Protein AF-A0A6L8Q9B0-F1 (afdb_monomer_lite)

Structure (mmCIF, N/CA/C/O backbone):
data_AF-A0A6L8Q9B0-F1
#
_entry.id   AF-A0A6L8Q9B0-F1
#
loop_
_atom_site.group_PDB
_atom_site.id
_atom_site.type_symbol
_atom_site.label_atom_id
_atom_site.label_alt_id
_atom_site.label_comp_id
_atom_site.label_asym_id
_atom_site.label_entity_id
_atom_site.label_seq_id
_atom_site.pdbx_PDB_ins_code
_atom_site.Cartn_x
_atom_site.Cartn_y
_atom_site.Cartn_z
_atom_site.occupancy
_atom_site.B_iso_or_equiv
_atom_site.auth_seq_id
_atom_site.auth_comp_id
_atom_site.auth_asym_id
_atom_site.auth_atom_id
_atom_site.pdbx_PDB_model_num
ATOM 1 N N . MET A 1 1 ? 78.423 -17.018 -72.878 1.00 39.03 1 MET A N 1
ATOM 2 C CA . MET A 1 1 ? 79.672 -16.227 -72.889 1.00 39.03 1 MET A CA 1
ATOM 3 C C . MET A 1 1 ? 79.697 -15.406 -71.612 1.00 39.03 1 MET A C 1
ATOM 5 O O . MET A 1 1 ? 78.748 -14.675 -71.371 1.00 39.03 1 MET A O 1
ATOM 9 N N . MET A 1 2 ? 80.702 -15.636 -70.766 1.00 39.66 2 MET A N 1
ATOM 10 C CA . MET A 1 2 ? 81.001 -14.859 -69.556 1.00 39.66 2 MET A CA 1
ATOM 11 C C . MET A 1 2 ? 81.825 -13.615 -69.919 1.00 39.66 2 MET A C 1
ATOM 13 O O . MET A 1 2 ? 82.657 -13.707 -70.813 1.00 39.66 2 MET A O 1
ATOM 17 N N . ASN A 1 3 ? 81.616 -12.524 -69.179 1.00 33.66 3 ASN A N 1
ATOM 18 C CA . ASN A 1 3 ? 82.569 -11.446 -68.860 1.00 33.66 3 ASN A CA 1
ATOM 19 C C . ASN A 1 3 ? 82.146 -10.956 -67.455 1.00 33.66 3 ASN A C 1
ATOM 21 O O . ASN A 1 3 ? 80.978 -10.623 -67.284 1.00 33.66 3 ASN A O 1
ATOM 25 N N . SER A 1 4 ? 82.871 -11.215 -66.360 1.00 39.66 4 SER A N 1
ATOM 26 C CA . SER A 1 4 ? 84.177 -10.703 -65.888 1.00 39.66 4 SER A CA 1
ATOM 27 C C . SER A 1 4 ? 84.073 -9.364 -65.129 1.00 39.66 4 SER A C 1
ATOM 29 O O . SER A 1 4 ? 83.996 -8.316 -65.754 1.00 39.66 4 SER A O 1
ATOM 31 N N . ASN A 1 5 ? 84.090 -9.492 -63.793 1.00 40.97 5 ASN A N 1
ATOM 32 C CA . ASN A 1 5 ? 84.716 -8.678 -62.733 1.00 40.97 5 ASN A CA 1
ATOM 33 C C . ASN A 1 5 ? 84.656 -7.138 -62.748 1.00 40.97 5 ASN A C 1
ATOM 35 O O . ASN A 1 5 ? 85.268 -6.515 -63.602 1.00 40.97 5 ASN A O 1
ATOM 39 N N . ASP A 1 6 ? 84.123 -6.580 -61.651 1.00 36.44 6 ASP A N 1
ATOM 40 C CA . ASP A 1 6 ? 84.853 -5.628 -60.789 1.00 36.44 6 ASP A CA 1
ATOM 41 C C . ASP A 1 6 ? 84.352 -5.717 -59.320 1.00 3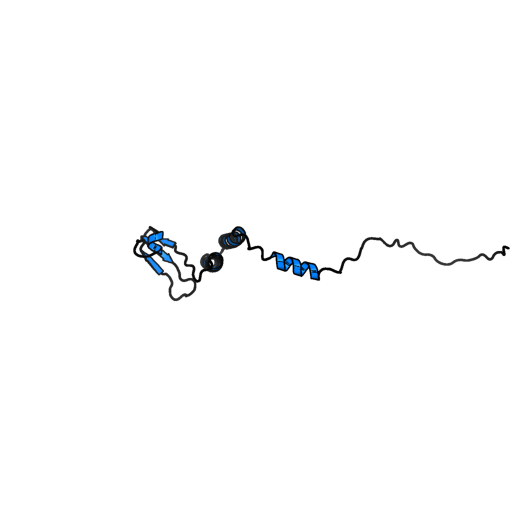6.44 6 ASP A C 1
ATOM 43 O O . ASP A 1 6 ? 83.136 -5.738 -59.103 1.00 36.44 6 ASP A O 1
ATOM 47 N N . PRO A 1 7 ? 85.248 -5.822 -58.310 1.00 48.66 7 PRO A N 1
ATOM 48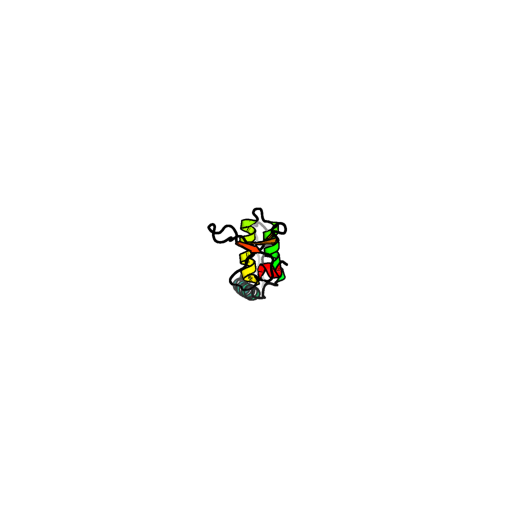 C CA . PRO A 1 7 ? 84.928 -5.767 -56.880 1.00 48.66 7 PRO A CA 1
ATOM 49 C C . PRO A 1 7 ? 85.353 -4.435 -56.212 1.00 48.66 7 PRO A C 1
ATOM 51 O O . PRO A 1 7 ? 86.158 -3.695 -56.763 1.00 48.66 7 PRO A O 1
ATOM 54 N N . GLU A 1 8 ? 84.875 -4.231 -54.972 1.00 40.06 8 GLU A N 1
ATOM 55 C CA . GLU A 1 8 ? 85.184 -3.149 -53.999 1.00 40.06 8 GLU A CA 1
ATOM 56 C C . GLU A 1 8 ? 84.279 -1.888 -54.079 1.00 40.06 8 GLU A C 1
ATOM 58 O O . GLU A 1 8 ? 83.981 -1.402 -55.158 1.00 40.06 8 GLU A O 1
ATOM 63 N N . LEU A 1 9 ? 83.764 -1.263 -53.006 1.00 34.91 9 LEU A N 1
ATOM 64 C CA . LEU A 1 9 ? 83.929 -1.424 -51.558 1.00 34.91 9 LEU A CA 1
ATOM 65 C C . LEU A 1 9 ? 82.814 -0.651 -50.786 1.00 34.91 9 LEU A C 1
ATOM 67 O O . LEU A 1 9 ? 82.390 0.411 -51.225 1.00 34.91 9 LEU A O 1
ATOM 71 N N . TYR A 1 10 ? 82.400 -1.198 -49.632 1.00 37.00 10 TYR A N 1
ATOM 72 C CA . TYR A 1 10 ? 81.667 -0.662 -48.456 1.00 37.00 10 TYR A CA 1
ATOM 73 C C . TYR A 1 10 ? 80.870 0.666 -48.512 1.00 37.00 10 TYR A C 1
ATOM 75 O O . TYR A 1 10 ? 81.453 1.736 -48.639 1.00 37.00 10 TYR A O 1
ATOM 83 N N . HIS A 1 11 ? 79.582 0.619 -48.117 1.00 36.81 11 HIS A N 1
ATOM 84 C CA . HIS A 1 11 ? 79.151 1.145 -46.802 1.00 36.81 11 HIS A CA 1
ATOM 85 C C . HIS A 1 11 ? 77.660 0.881 -46.466 1.00 36.81 11 HIS A C 1
ATOM 87 O O . HIS A 1 11 ? 76.766 1.263 -47.212 1.00 36.81 11 HIS A O 1
ATOM 93 N N . ASN A 1 12 ? 77.442 0.347 -45.254 1.00 36.06 12 ASN A N 1
ATOM 94 C CA . ASN A 1 12 ? 76.277 0.520 -44.363 1.00 36.06 12 ASN A CA 1
ATOM 95 C C . ASN A 1 12 ? 75.017 -0.348 -44.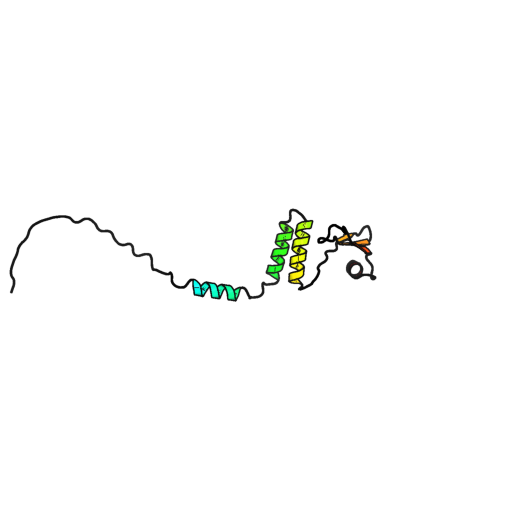572 1.00 36.06 12 ASN A C 1
ATOM 97 O O . ASN A 1 12 ? 74.052 0.057 -45.212 1.00 36.06 12 ASN A O 1
ATOM 101 N N . LEU A 1 13 ? 74.992 -1.484 -43.864 1.00 38.28 13 LEU A N 1
ATOM 102 C CA . LEU A 1 13 ? 73.782 -2.071 -43.267 1.00 38.28 13 LEU A CA 1
ATOM 103 C C . LEU A 1 13 ? 73.703 -1.630 -41.794 1.00 38.28 13 LEU A C 1
ATOM 105 O O . LEU A 1 13 ? 74.714 -1.697 -41.092 1.00 38.28 13 LEU A O 1
ATOM 109 N N . PRO A 1 14 ? 72.536 -1.154 -41.344 1.00 38.62 14 PRO A N 1
ATOM 110 C CA . PRO A 1 14 ? 71.839 -1.764 -40.202 1.00 38.62 14 PRO A CA 1
ATOM 111 C C . PRO A 1 14 ? 70.332 -1.872 -40.511 1.00 38.62 14 PRO A C 1
ATOM 113 O O . PRO A 1 14 ? 69.815 -1.113 -41.322 1.00 38.62 14 PRO A O 1
ATOM 116 N N . GLU A 1 15 ? 69.496 -2.723 -39.938 1.00 37.47 15 GLU A N 1
ATOM 117 C CA . GLU A 1 15 ? 69.545 -3.828 -38.982 1.00 37.47 15 GLU A CA 1
ATOM 118 C C . GLU A 1 15 ? 68.196 -4.549 -39.203 1.00 37.47 15 GLU A C 1
ATOM 120 O O . GLU A 1 15 ? 67.206 -3.915 -39.585 1.00 37.47 15 GLU A O 1
ATOM 125 N N . ASP A 1 16 ? 68.144 -5.864 -38.996 1.00 42.09 16 ASP A N 1
ATOM 126 C CA . ASP A 1 16 ? 66.909 -6.645 -39.078 1.00 42.09 16 ASP A CA 1
ATOM 127 C C . ASP A 1 16 ? 65.866 -6.140 -38.068 1.00 42.09 16 ASP A C 1
ATOM 129 O O . ASP A 1 16 ? 65.986 -6.339 -36.856 1.00 42.09 16 ASP A O 1
ATOM 133 N N . HIS A 1 17 ? 64.775 -5.569 -38.572 1.00 38.75 17 HIS A N 1
ATOM 134 C CA . HIS A 1 17 ? 63.529 -5.472 -37.825 1.00 38.75 17 HIS A CA 1
ATOM 135 C C . HIS A 1 17 ? 62.518 -6.435 -38.436 1.00 38.75 17 HIS A C 1
ATOM 137 O O . HIS A 1 17 ? 61.839 -6.139 -39.419 1.00 38.75 17 HIS A O 1
ATOM 143 N N . ALA A 1 18 ? 62.451 -7.618 -37.827 1.00 39.47 18 ALA A N 1
ATOM 144 C CA . ALA A 1 18 ? 61.363 -8.560 -38.002 1.00 39.47 18 ALA A CA 1
ATOM 145 C C . ALA A 1 18 ? 60.025 -7.837 -37.772 1.00 39.47 18 ALA A C 1
ATOM 147 O O . ALA A 1 18 ? 59.753 -7.328 -36.685 1.00 39.47 18 ALA A O 1
ATOM 148 N N . ILE A 1 19 ? 59.203 -7.776 -38.816 1.00 39.97 19 ILE A N 1
ATOM 149 C CA . ILE A 1 19 ? 57.818 -7.321 -38.731 1.00 39.97 19 ILE A CA 1
ATOM 150 C C . ILE A 1 19 ? 57.040 -8.434 -38.022 1.00 39.97 19 ILE A C 1
ATOM 152 O O . ILE A 1 19 ? 56.826 -9.501 -38.596 1.00 39.97 19 ILE A O 1
ATOM 156 N N . ASP A 1 20 ? 56.662 -8.190 -36.767 1.00 38.19 20 ASP A N 1
ATOM 157 C CA . ASP A 1 20 ? 55.790 -9.070 -35.991 1.00 38.19 20 ASP A CA 1
ATOM 158 C C . ASP A 1 20 ? 54.398 -9.122 -36.635 1.00 38.19 20 ASP A C 1
ATOM 160 O O . ASP A 1 20 ? 53.712 -8.115 -36.835 1.00 38.19 20 ASP A O 1
ATOM 164 N N . SER A 1 21 ? 54.008 -10.326 -37.026 1.00 45.75 21 SER A N 1
ATOM 165 C CA . SER A 1 21 ? 52.787 -10.632 -37.745 1.00 45.75 21 SER A CA 1
ATOM 166 C C . SER A 1 21 ? 51.660 -10.963 -36.769 1.00 45.75 21 SER A C 1
ATOM 168 O O . SER A 1 21 ? 51.305 -12.129 -36.648 1.00 45.75 21 SER A O 1
ATOM 170 N N . HIS A 1 22 ? 51.063 -9.971 -36.105 1.00 46.84 22 HIS A N 1
ATOM 171 C CA . HIS A 1 22 ? 49.781 -10.147 -35.405 1.00 46.84 22 HIS A CA 1
ATOM 172 C C . HIS A 1 22 ? 48.999 -8.831 -35.243 1.00 46.84 22 HIS A C 1
ATOM 174 O O . HIS A 1 22 ? 48.906 -8.286 -34.154 1.00 46.84 22 HIS A O 1
ATOM 180 N N . GLU A 1 23 ? 48.330 -8.364 -36.303 1.00 42.22 23 GLU A N 1
ATOM 181 C CA . GLU A 1 23 ? 47.060 -7.637 -36.133 1.00 42.22 23 GLU A CA 1
ATOM 182 C C . GLU A 1 23 ? 46.220 -7.683 -37.419 1.00 42.22 23 GLU A C 1
ATOM 184 O O . GLU A 1 23 ? 46.236 -6.800 -38.277 1.00 42.22 23 GLU A O 1
ATOM 189 N N . THR A 1 24 ? 45.483 -8.783 -37.583 1.00 37.91 24 THR A N 1
ATOM 190 C CA . THR A 1 24 ? 44.511 -8.932 -38.666 1.00 37.91 24 THR A CA 1
ATOM 191 C C . THR A 1 24 ? 43.327 -7.994 -38.435 1.00 37.91 24 THR A C 1
ATOM 193 O O . THR A 1 24 ? 42.507 -8.180 -37.536 1.00 37.91 24 THR A O 1
ATOM 196 N N . ILE A 1 25 ? 43.255 -7.000 -39.313 1.00 44.59 25 ILE A N 1
ATOM 197 C CA . ILE A 1 25 ? 42.142 -6.104 -39.634 1.00 44.59 25 ILE A CA 1
ATOM 198 C C . ILE A 1 25 ? 40.771 -6.786 -39.459 1.00 44.59 25 ILE A C 1
ATOM 200 O O . ILE A 1 25 ? 40.450 -7.730 -40.173 1.00 44.59 25 ILE A O 1
ATOM 204 N N . ASN A 1 26 ? 39.916 -6.244 -38.582 1.00 41.69 26 ASN A N 1
ATOM 205 C CA . ASN A 1 26 ? 38.475 -6.531 -38.564 1.00 41.69 26 ASN A CA 1
ATOM 206 C C . ASN A 1 26 ? 37.669 -5.309 -38.083 1.00 41.69 26 ASN A C 1
ATOM 208 O O . ASN A 1 26 ? 37.286 -5.203 -36.920 1.00 41.69 26 ASN A O 1
ATOM 212 N N . ASN A 1 27 ? 37.384 -4.374 -38.997 1.00 47.84 27 ASN A N 1
ATOM 213 C CA . ASN A 1 27 ? 36.524 -3.209 -38.737 1.00 47.84 27 ASN A CA 1
ATOM 214 C C . ASN A 1 27 ? 35.521 -2.930 -3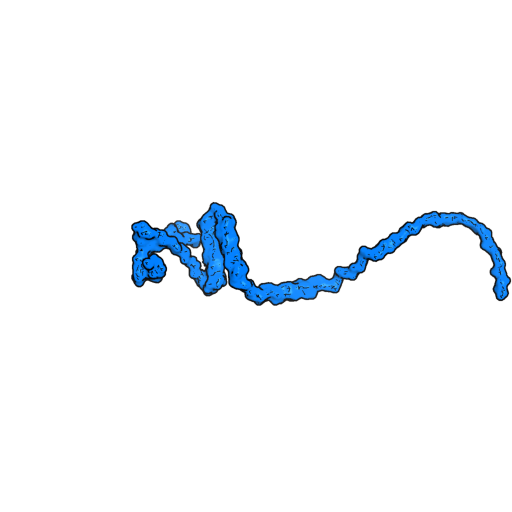9.872 1.00 47.84 27 ASN A C 1
ATOM 216 O O . ASN A 1 27 ? 35.262 -1.784 -40.223 1.00 47.84 27 ASN A O 1
ATOM 220 N N . LEU A 1 28 ? 34.879 -3.968 -40.413 1.00 53.72 28 LEU A N 1
ATOM 221 C CA . LEU A 1 28 ? 33.662 -3.808 -41.216 1.00 53.72 28 LEU A CA 1
ATOM 222 C C . LEU A 1 28 ? 32.623 -4.859 -40.815 1.00 53.72 28 LEU A C 1
ATOM 224 O O . LEU A 1 28 ? 32.512 -5.877 -41.481 1.00 53.72 28 LEU A O 1
ATOM 228 N N . ASN A 1 29 ? 31.883 -4.631 -39.717 1.00 50.28 29 ASN A N 1
ATOM 229 C CA . ASN A 1 29 ? 30.503 -5.145 -39.546 1.00 50.28 29 ASN A CA 1
ATOM 230 C C . ASN A 1 29 ? 29.770 -4.717 -38.253 1.00 50.28 29 ASN A C 1
ATOM 232 O O . ASN A 1 29 ? 28.816 -5.366 -37.836 1.00 50.28 29 ASN A O 1
ATOM 236 N N . ARG A 1 30 ? 30.134 -3.595 -37.616 1.00 50.62 30 ARG A N 1
ATOM 237 C CA . ARG A 1 30 ? 29.476 -3.174 -36.358 1.00 50.62 30 ARG A CA 1
ATOM 238 C C . ARG A 1 30 ? 28.031 -2.664 -36.528 1.00 50.62 30 ARG A C 1
ATOM 240 O O . ARG A 1 30 ? 27.264 -2.685 -35.581 1.00 50.62 30 ARG A O 1
ATOM 247 N N . ARG A 1 31 ? 27.609 -2.266 -37.738 1.00 49.69 31 ARG A N 1
ATOM 248 C CA . ARG A 1 31 ? 26.240 -1.749 -37.983 1.00 49.69 31 ARG A CA 1
ATOM 249 C C . ARG A 1 31 ? 25.174 -2.839 -38.154 1.00 49.69 31 ARG A C 1
ATOM 251 O O . ARG A 1 31 ? 23.997 -2.589 -37.910 1.00 49.69 31 ARG A O 1
ATOM 258 N N . SER A 1 32 ? 25.570 -4.044 -38.556 1.00 47.59 32 SER A N 1
ATOM 259 C CA . SER A 1 32 ? 24.655 -5.177 -38.753 1.00 47.59 32 SER A CA 1
ATOM 260 C C . SER A 1 32 ? 24.344 -5.889 -37.430 1.00 47.59 32 SER A C 1
ATOM 262 O O . SER A 1 32 ? 23.245 -6.413 -37.250 1.00 47.59 32 SER A O 1
ATOM 264 N N . THR A 1 33 ? 25.281 -5.850 -36.476 1.00 45.91 33 THR A N 1
ATOM 265 C CA . THR A 1 33 ? 25.135 -6.419 -35.127 1.00 45.91 33 THR A CA 1
ATOM 266 C C . THR A 1 33 ? 24.211 -5.590 -34.235 1.00 45.91 33 THR A C 1
ATOM 268 O O . THR A 1 33 ? 23.389 -6.167 -33.526 1.00 45.91 33 THR A O 1
ATOM 271 N N . ASP A 1 34 ? 24.229 -4.258 -34.347 1.00 46.47 34 ASP A N 1
ATOM 272 C CA . ASP A 1 34 ? 23.349 -3.380 -33.554 1.00 46.47 34 ASP A CA 1
ATOM 273 C C . ASP A 1 34 ? 21.863 -3.580 -33.899 1.00 46.47 34 ASP A C 1
ATOM 275 O O . ASP A 1 34 ? 20.983 -3.548 -33.033 1.00 46.47 34 ASP A O 1
ATOM 279 N N . LYS A 1 35 ? 21.566 -3.877 -35.171 1.00 48.72 35 LYS A N 1
ATOM 280 C CA . LYS A 1 35 ? 20.196 -4.136 -35.636 1.00 48.72 35 LYS A CA 1
ATOM 281 C C . LYS A 1 35 ? 19.669 -5.505 -35.182 1.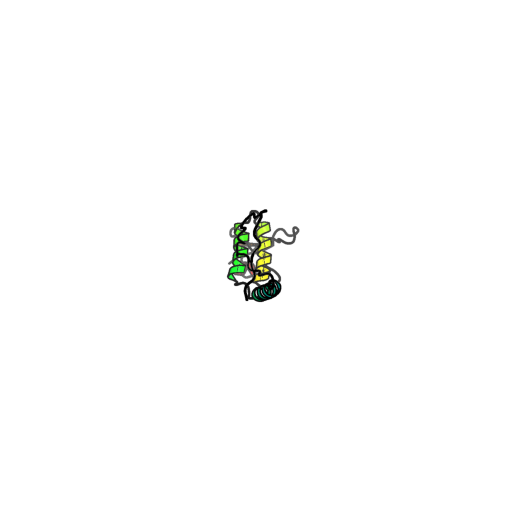00 48.72 35 LYS A C 1
ATOM 283 O O . LYS A 1 35 ? 18.464 -5.661 -34.996 1.00 48.72 35 LYS A O 1
ATOM 288 N N . LEU A 1 36 ? 20.554 -6.481 -34.955 1.00 50.97 36 LEU A N 1
ATOM 289 C CA . LEU A 1 36 ? 20.192 -7.809 -34.446 1.00 50.97 36 LEU A CA 1
ATOM 290 C C . LEU A 1 36 ? 19.958 -7.806 -32.922 1.00 50.97 36 LEU A C 1
ATOM 292 O O . LEU A 1 36 ? 19.101 -8.544 -32.427 1.00 50.97 36 LEU A O 1
ATOM 296 N N . ILE A 1 37 ? 20.675 -6.948 -32.187 1.00 51.38 37 ILE A N 1
ATOM 297 C CA . ILE A 1 37 ? 20.502 -6.761 -30.737 1.00 51.38 37 ILE A CA 1
ATOM 298 C C . ILE A 1 37 ? 19.137 -6.121 -30.443 1.00 51.38 37 ILE A C 1
ATOM 300 O O . ILE A 1 37 ? 18.386 -6.626 -29.605 1.00 51.38 37 ILE A O 1
ATOM 304 N N . ASN A 1 38 ? 18.746 -5.095 -31.209 1.00 48.34 38 ASN A N 1
ATOM 305 C CA . ASN A 1 38 ? 17.452 -4.423 -31.030 1.00 48.34 38 ASN A CA 1
ATOM 306 C C . ASN A 1 38 ? 16.231 -5.326 -31.285 1.00 48.34 38 ASN A C 1
ATOM 308 O O . ASN A 1 38 ? 15.184 -5.130 -30.668 1.00 48.34 38 ASN A O 1
ATOM 312 N N . ASN A 1 39 ? 16.358 -6.351 -32.132 1.00 46.03 39 ASN A N 1
ATOM 313 C CA . ASN A 1 39 ? 15.247 -7.254 -32.446 1.00 46.03 39 ASN A CA 1
ATOM 314 C C . ASN A 1 39 ? 15.055 -8.378 -31.407 1.00 46.03 39 ASN A C 1
ATOM 316 O O . ASN A 1 39 ? 13.964 -8.940 -31.322 1.00 46.03 39 ASN A O 1
ATOM 320 N N . ASN A 1 40 ? 16.064 -8.682 -30.579 1.00 45.25 40 ASN A N 1
ATOM 321 C CA . ASN A 1 40 ? 15.972 -9.711 -29.531 1.00 45.25 40 ASN A CA 1
ATOM 322 C C . ASN A 1 40 ? 15.485 -9.176 -28.170 1.00 45.25 40 ASN A C 1
ATOM 324 O O . ASN A 1 40 ? 15.072 -9.963 -27.319 1.00 45.25 40 ASN A O 1
ATOM 328 N N . LEU A 1 41 ? 15.439 -7.853 -27.982 1.00 49.62 41 LEU A N 1
ATOM 329 C CA . LEU A 1 41 ? 14.911 -7.193 -26.775 1.00 49.62 41 LEU A CA 1
ATOM 330 C C . LEU A 1 41 ? 13.370 -7.219 -26.672 1.00 49.62 41 LEU A C 1
ATOM 332 O O . LEU A 1 41 ? 12.807 -6.746 -25.688 1.00 49.62 41 LEU A O 1
ATOM 336 N N . LYS A 1 42 ? 12.679 -7.794 -27.669 1.00 47.88 42 LYS A N 1
ATOM 337 C CA . LYS A 1 42 ? 11.217 -7.990 -27.685 1.00 47.88 42 LYS A CA 1
ATOM 338 C C . LYS A 1 42 ? 10.773 -9.418 -27.357 1.00 47.88 42 LYS A C 1
ATOM 340 O O . LYS A 1 42 ? 9.600 -9.746 -27.520 1.00 47.88 42 LYS A O 1
ATOM 345 N N . ARG A 1 43 ? 11.668 -10.284 -26.870 1.00 49.19 43 ARG A N 1
ATOM 346 C CA . ARG A 1 43 ? 11.224 -11.482 -26.146 1.00 49.19 43 ARG A CA 1
ATOM 347 C C . ARG A 1 43 ? 10.700 -10.987 -24.806 1.00 49.19 43 ARG A C 1
ATOM 349 O O . ARG A 1 43 ? 11.496 -10.494 -24.014 1.00 49.19 43 ARG A O 1
ATOM 356 N N . GLY A 1 44 ? 9.376 -11.017 -24.622 1.00 54.34 44 GLY A N 1
ATOM 357 C CA . GLY A 1 44 ? 8.701 -10.506 -23.427 1.00 54.34 44 GLY A CA 1
ATOM 358 C C . GLY A 1 44 ? 9.516 -10.833 -22.182 1.00 54.34 44 GLY A C 1
ATOM 359 O O . GLY A 1 44 ? 9.832 -12.002 -21.953 1.00 54.34 44 GLY A O 1
ATOM 360 N N . ARG A 1 45 ? 9.948 -9.789 -21.456 1.00 57.34 45 ARG A N 1
ATOM 361 C CA . ARG A 1 45 ? 10.701 -9.943 -20.206 1.00 57.34 45 ARG A CA 1
ATOM 362 C C . ARG A 1 45 ? 9.966 -10.993 -19.390 1.00 57.34 45 ARG A C 1
ATOM 364 O O . ARG A 1 45 ? 8.757 -10.863 -19.199 1.00 57.34 45 ARG A O 1
ATOM 371 N N . ARG A 1 46 ? 10.656 -12.066 -18.996 1.00 66.75 46 ARG A N 1
ATOM 372 C CA . ARG A 1 46 ? 10.008 -13.118 -18.214 1.00 66.75 46 ARG A CA 1
ATOM 373 C C . ARG A 1 46 ? 9.402 -12.433 -16.995 1.00 66.75 46 ARG A C 1
ATOM 375 O O . ARG A 1 46 ? 10.044 -11.557 -16.422 1.00 66.75 46 ARG A O 1
ATOM 382 N N . PHE A 1 47 ? 8.191 -12.812 -16.599 1.00 67.25 47 PHE A N 1
ATOM 383 C CA . PHE A 1 47 ? 7.531 -12.240 -15.419 1.00 67.25 47 PHE A CA 1
ATOM 384 C C . PHE A 1 47 ? 8.473 -12.232 -14.196 1.00 67.25 47 PHE A C 1
ATOM 386 O O . PHE A 1 47 ? 8.554 -11.249 -13.466 1.00 67.25 47 PHE A O 1
ATOM 393 N N . SER A 1 48 ? 9.314 -13.271 -14.075 1.00 74.06 48 SER A N 1
ATOM 394 C CA . SER A 1 48 ? 10.401 -13.373 -13.093 1.00 74.06 48 SER A CA 1
ATOM 395 C C . SER A 1 48 ? 11.360 -12.178 -13.062 1.00 74.06 48 SER A C 1
ATOM 397 O O . SER A 1 48 ? 11.849 -11.815 -11.998 1.00 74.06 48 SER A O 1
ATOM 399 N N . ASP A 1 49 ? 11.657 -11.572 -14.209 1.00 78.50 49 ASP A N 1
ATOM 400 C CA . ASP A 1 49 ? 12.604 -10.462 -14.332 1.00 78.50 49 ASP A CA 1
ATOM 401 C C . ASP A 1 49 ? 11.958 -9.140 -13.899 1.00 78.50 49 ASP A C 1
ATOM 403 O O . ASP A 1 49 ? 12.619 -8.290 -13.309 1.00 78.50 49 ASP A O 1
ATOM 407 N N . GLN A 1 50 ? 10.651 -8.982 -14.134 1.00 77.31 50 GLN A N 1
ATOM 408 C CA . GLN A 1 50 ? 9.894 -7.824 -13.653 1.00 77.31 50 GLN A CA 1
ATOM 409 C C . GLN A 1 50 ? 9.726 -7.865 -12.129 1.00 77.31 50 GLN A C 1
ATOM 411 O O . GLN A 1 50 ? 9.907 -6.842 -11.471 1.00 77.31 50 GLN A O 1
ATOM 416 N N . THR A 1 51 ? 9.457 -9.043 -11.556 1.00 82.94 51 THR A N 1
ATOM 417 C CA . THR A 1 51 ? 9.333 -9.201 -10.099 1.00 82.94 51 THR A CA 1
ATOM 418 C C . THR A 1 51 ? 10.661 -8.973 -9.372 1.00 82.94 51 THR A C 1
ATOM 420 O O . THR A 1 51 ? 10.653 -8.364 -8.304 1.00 82.94 51 THR A O 1
ATOM 423 N N . ARG A 1 52 ? 11.806 -9.392 -9.941 1.00 87.44 52 ARG A N 1
ATOM 424 C CA . ARG A 1 52 ? 13.131 -9.138 -9.335 1.00 87.44 52 ARG A CA 1
ATOM 425 C C . ARG A 1 52 ? 13.385 -7.655 -9.095 1.00 87.44 52 ARG A C 1
ATOM 427 O O . ARG A 1 52 ? 13.751 -7.287 -7.989 1.00 87.44 52 ARG A O 1
ATOM 434 N N . ASN A 1 53 ? 13.089 -6.806 -10.077 1.00 84.12 53 ASN A N 1
ATOM 435 C CA . ASN A 1 53 ? 13.278 -5.361 -9.931 1.00 84.12 53 ASN A CA 1
ATOM 436 C C . ASN A 1 53 ? 12.466 -4.777 -8.764 1.00 84.12 53 ASN A C 1
ATOM 438 O O . ASN A 1 53 ? 12.945 -3.887 -8.066 1.00 84.12 53 ASN A O 1
ATOM 442 N N . ILE A 1 54 ? 11.245 -5.276 -8.537 1.00 87.75 54 ILE A N 1
ATOM 443 C CA . ILE A 1 54 ? 10.413 -4.859 -7.400 1.00 87.75 54 ILE A CA 1
ATOM 444 C C . ILE A 1 54 ? 11.041 -5.315 -6.081 1.00 87.75 54 ILE A C 1
ATOM 446 O O . ILE A 1 54 ? 11.126 -4.526 -5.142 1.00 87.75 54 ILE A O 1
ATOM 450 N N . ILE A 1 55 ? 11.498 -6.569 -6.012 1.00 88.06 55 ILE A N 1
ATOM 451 C CA . ILE A 1 55 ? 12.163 -7.124 -4.825 1.00 88.06 55 ILE A CA 1
ATOM 452 C C . ILE A 1 55 ? 13.409 -6.303 -4.480 1.00 88.06 55 ILE A C 1
ATOM 454 O O . ILE A 1 55 ? 13.561 -5.883 -3.335 1.00 88.06 55 ILE A O 1
ATOM 458 N N . ASP A 1 56 ? 14.255 -6.015 -5.466 1.00 88.50 56 ASP A N 1
ATOM 459 C CA . ASP A 1 56 ? 15.490 -5.259 -5.261 1.00 88.50 56 ASP A CA 1
ATOM 460 C C . ASP A 1 56 ? 15.198 -3.848 -4.732 1.00 88.50 56 ASP A C 1
ATOM 462 O O . ASP A 1 56 ? 15.813 -3.421 -3.756 1.00 88.50 56 ASP A O 1
ATOM 466 N N . LYS A 1 57 ? 14.191 -3.160 -5.293 1.00 86.62 57 LYS A N 1
ATOM 467 C CA . LYS A 1 57 ? 13.734 -1.843 -4.811 1.00 86.62 57 LYS A CA 1
ATOM 468 C C . LYS A 1 57 ? 13.242 -1.878 -3.363 1.00 86.62 57 LYS A C 1
ATOM 470 O O . LYS A 1 57 ? 13.492 -0.933 -2.616 1.00 86.62 57 LYS A O 1
ATOM 475 N N . ILE A 1 58 ? 12.536 -2.941 -2.966 1.00 85.44 58 ILE A N 1
ATOM 476 C CA . ILE A 1 58 ? 12.085 -3.126 -1.579 1.00 85.44 58 ILE A CA 1
ATOM 477 C C . ILE A 1 58 ? 13.295 -3.284 -0.654 1.00 85.44 58 ILE A C 1
ATOM 479 O O . ILE A 1 58 ? 13.360 -2.626 0.383 1.00 85.44 58 ILE A O 1
ATOM 483 N N . LEU A 1 59 ? 14.253 -4.135 -1.027 1.00 87.00 59 LEU A N 1
ATOM 484 C CA . LEU A 1 59 ? 15.410 -4.460 -0.189 1.00 87.00 59 LEU A CA 1
ATOM 485 C C . LEU A 1 59 ? 16.412 -3.304 -0.075 1.00 87.00 59 LEU A C 1
ATOM 487 O O . LEU A 1 59 ? 17.024 -3.136 0.976 1.00 87.00 59 LEU A O 1
ATOM 491 N N . SER A 1 60 ? 16.565 -2.487 -1.119 1.00 87.44 60 SER A N 1
ATOM 492 C CA . SER A 1 60 ? 17.477 -1.334 -1.123 1.00 87.44 60 SER A CA 1
ATOM 493 C C . SER A 1 60 ? 16.869 -0.056 -0.526 1.00 87.44 60 SER A C 1
ATOM 495 O O . SER A 1 60 ? 17.485 1.009 -0.571 1.00 87.44 60 SER A O 1
ATOM 497 N N . SER A 1 61 ? 15.628 -0.116 -0.043 1.00 83.19 61 SER A N 1
ATOM 498 C CA . SER A 1 61 ? 14.866 1.051 0.392 1.00 83.19 61 SER A CA 1
ATOM 499 C C . SER A 1 61 ? 15.345 1.614 1.733 1.00 83.19 61 SER A C 1
ATOM 501 O O . SER A 1 61 ? 15.118 1.007 2.776 1.00 83.19 61 SER A O 1
ATOM 503 N N . ASN A 1 62 ? 15.823 2.861 1.735 1.00 82.00 62 ASN A N 1
ATOM 504 C CA . ASN A 1 62 ? 16.064 3.631 2.966 1.00 82.00 62 ASN A CA 1
ATOM 505 C C . ASN A 1 62 ? 14.845 4.468 3.410 1.00 82.00 62 ASN A C 1
ATOM 507 O O . ASN A 1 62 ? 14.818 4.978 4.528 1.00 82.00 62 ASN A O 1
ATOM 511 N N . ASN A 1 63 ? 13.833 4.620 2.545 1.00 83.44 63 ASN A N 1
ATOM 512 C CA . ASN A 1 63 ? 12.600 5.359 2.823 1.00 83.44 63 ASN A CA 1
ATOM 513 C C . ASN A 1 63 ? 11.390 4.590 2.281 1.00 83.44 63 ASN A C 1
ATOM 515 O O . ASN A 1 63 ? 11.165 4.518 1.073 1.00 83.44 63 ASN A O 1
ATOM 519 N N . ILE A 1 64 ? 10.589 4.042 3.195 1.00 79.06 64 ILE A N 1
ATOM 520 C CA . ILE A 1 64 ? 9.457 3.175 2.858 1.00 79.06 64 ILE A CA 1
ATOM 521 C C . ILE A 1 64 ? 8.404 3.878 1.987 1.00 79.06 64 ILE A C 1
ATOM 523 O O . ILE A 1 64 ? 7.848 3.257 1.088 1.00 79.06 64 ILE A O 1
ATOM 527 N N . THR A 1 65 ? 8.162 5.175 2.197 1.00 76.81 65 THR A N 1
ATOM 528 C CA . THR A 1 65 ? 7.144 5.938 1.460 1.00 76.81 65 THR A CA 1
ATOM 529 C C . THR A 1 65 ? 7.534 6.101 -0.006 1.00 76.81 65 THR A C 1
ATOM 531 O O . THR A 1 65 ? 6.731 5.826 -0.897 1.00 76.81 65 THR A O 1
ATOM 534 N N . GLN A 1 66 ? 8.784 6.494 -0.265 1.00 76.12 66 GLN A N 1
ATOM 535 C CA . GLN A 1 66 ? 9.303 6.644 -1.630 1.00 76.12 66 GLN A CA 1
ATOM 536 C C . GLN A 1 66 ? 9.340 5.298 -2.364 1.00 76.12 66 GLN A C 1
ATOM 538 O O . GLN A 1 66 ? 8.996 5.212 -3.546 1.00 76.12 66 GLN A O 1
ATOM 543 N N . SER A 1 67 ? 9.698 4.231 -1.652 1.00 82.44 67 SER A N 1
ATOM 544 C CA . SER A 1 67 ? 9.750 2.886 -2.220 1.00 82.44 67 SER A CA 1
ATOM 545 C C . SER A 1 67 ? 8.367 2.345 -2.551 1.00 82.44 67 SER A C 1
ATOM 547 O O . SER A 1 67 ? 8.188 1.828 -3.649 1.00 82.44 67 SER A O 1
ATOM 549 N N . ILE A 1 68 ? 7.368 2.533 -1.678 1.00 82.06 68 ILE A N 1
ATOM 550 C CA . ILE A 1 68 ? 5.977 2.155 -1.970 1.00 82.06 68 ILE A CA 1
ATOM 551 C C . ILE A 1 68 ? 5.488 2.854 -3.242 1.00 82.06 68 ILE A C 1
ATOM 553 O O . ILE A 1 68 ? 4.932 2.183 -4.108 1.00 82.06 68 ILE A O 1
ATOM 557 N N . PHE A 1 69 ? 5.752 4.153 -3.410 1.00 80.75 69 PHE A N 1
ATOM 558 C CA . PHE A 1 69 ? 5.360 4.873 -4.624 1.00 80.75 69 PHE A CA 1
ATOM 559 C C . PHE A 1 69 ? 5.995 4.266 -5.889 1.00 80.75 69 PHE A C 1
ATOM 561 O O . PHE A 1 69 ? 5.296 3.925 -6.847 1.00 80.75 69 PHE A O 1
ATOM 568 N N . SER A 1 70 ? 7.314 4.041 -5.868 1.00 82.62 70 SER A N 1
ATOM 569 C CA . SER A 1 70 ? 8.041 3.395 -6.974 1.00 82.62 70 SER A CA 1
ATOM 570 C C . SER A 1 70 ? 7.481 2.005 -7.303 1.00 82.62 70 SER A C 1
ATOM 572 O O . SER A 1 70 ? 7.259 1.684 -8.471 1.00 82.62 70 SER A O 1
ATOM 574 N N . ILE A 1 71 ? 7.172 1.208 -6.277 1.00 87.69 71 ILE A N 1
ATOM 575 C CA . ILE A 1 71 ? 6.591 -0.131 -6.425 1.00 87.69 71 ILE A CA 1
ATOM 576 C C . ILE A 1 71 ? 5.182 -0.051 -7.015 1.00 87.69 71 ILE A C 1
ATOM 578 O O . ILE A 1 71 ? 4.866 -0.816 -7.920 1.00 87.69 71 ILE A O 1
ATOM 582 N N . THR A 1 72 ? 4.330 0.874 -6.560 1.00 86.50 72 THR A N 1
ATOM 583 C CA . THR A 1 72 ? 2.962 0.998 -7.093 1.00 86.50 72 THR A CA 1
ATOM 584 C C . THR A 1 72 ? 2.942 1.305 -8.591 1.00 86.50 72 THR A C 1
ATOM 586 O O . THR A 1 72 ? 2.093 0.766 -9.300 1.00 86.50 72 THR A O 1
ATOM 589 N N . ASN A 1 73 ? 3.911 2.074 -9.097 1.00 85.12 73 ASN A N 1
ATOM 590 C CA . ASN A 1 73 ? 4.065 2.304 -10.536 1.00 85.12 73 ASN A CA 1
ATOM 591 C C . ASN A 1 73 ? 4.514 1.046 -11.290 1.00 85.12 73 ASN A C 1
ATOM 593 O O . ASN A 1 73 ? 3.986 0.756 -12.364 1.00 85.12 73 ASN A O 1
ATOM 597 N N . ASP A 1 74 ? 5.444 0.267 -10.737 1.00 88.38 74 ASP A N 1
ATOM 598 C CA . ASP A 1 74 ? 5.833 -1.009 -11.347 1.00 88.38 74 ASP A CA 1
ATOM 599 C C . ASP A 1 74 ? 4.655 -1.996 -11.376 1.00 88.38 74 ASP A C 1
ATOM 601 O O . ASP A 1 74 ?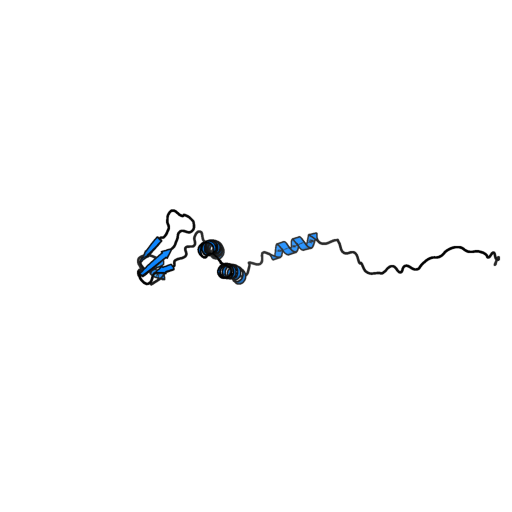 4.435 -2.664 -12.387 1.00 88.38 74 ASP A O 1
ATOM 605 N N . LEU A 1 75 ? 3.860 -2.051 -10.303 1.00 89.56 75 LEU A N 1
ATOM 606 C CA . LEU A 1 75 ? 2.672 -2.902 -10.217 1.00 89.56 75 LEU A CA 1
ATOM 607 C C . LEU A 1 75 ? 1.603 -2.499 -11.239 1.00 89.56 75 LEU A C 1
ATOM 609 O O . LEU A 1 75 ? 1.041 -3.386 -11.877 1.00 89.56 75 LEU A O 1
ATOM 613 N N . LYS A 1 76 ? 1.365 -1.195 -11.458 1.00 90.50 76 LYS A N 1
ATOM 614 C CA . LYS A 1 76 ? 0.468 -0.711 -12.528 1.00 90.50 76 LYS A CA 1
ATOM 615 C C . LYS A 1 76 ? 0.866 -1.281 -13.891 1.00 90.50 76 LYS A C 1
ATOM 617 O O . LYS A 1 76 ? 0.011 -1.749 -14.636 1.00 90.50 76 LYS A O 1
ATOM 622 N N . ASN A 1 77 ? 2.167 -1.289 -14.186 1.00 88.25 77 ASN A N 1
ATOM 623 C CA . ASN A 1 77 ? 2.691 -1.811 -15.447 1.00 88.25 77 ASN A CA 1
ATOM 624 C C . ASN A 1 77 ? 2.579 -3.338 -15.550 1.00 88.25 77 ASN A C 1
ATOM 626 O O . ASN A 1 77 ? 2.306 -3.849 -16.629 1.00 88.25 77 ASN A O 1
ATOM 630 N N . ILE A 1 78 ? 2.803 -4.069 -14.452 1.00 88.44 78 ILE A N 1
ATOM 631 C CA . ILE A 1 78 ? 2.703 -5.539 -14.435 1.00 88.44 78 ILE A CA 1
ATOM 632 C C . ILE A 1 78 ? 1.255 -6.005 -14.601 1.00 88.44 78 ILE A C 1
ATOM 634 O O . ILE A 1 78 ? 1.010 -6.995 -15.285 1.00 88.44 78 ILE A O 1
ATOM 638 N N . PHE A 1 79 ? 0.309 -5.313 -13.966 1.00 89.75 79 PHE A N 1
ATOM 639 C CA . PHE A 1 79 ? -1.109 -5.668 -14.004 1.00 89.75 79 PHE A CA 1
ATOM 640 C C . PHE A 1 79 ? -1.896 -4.971 -15.118 1.00 89.75 79 PHE A C 1
ATOM 642 O O . PHE A 1 79 ? -3.098 -5.194 -15.217 1.00 89.75 79 PHE A O 1
ATOM 649 N N . GLU A 1 80 ? -1.242 -4.129 -15.926 1.00 92.50 80 GLU A N 1
ATOM 650 C CA . GLU A 1 80 ? -1.872 -3.330 -16.986 1.00 92.50 80 GLU A CA 1
ATOM 651 C C . GLU A 1 80 ? -3.114 -2.565 -16.487 1.00 92.50 80 GLU A C 1
ATOM 653 O O . GLU A 1 80 ? -4.170 -2.558 -17.120 1.00 92.50 80 GLU A O 1
ATOM 658 N N . CYS A 1 81 ? -3.004 -1.928 -15.317 1.00 93.62 81 CYS A N 1
ATOM 659 C CA . CYS A 1 81 ? -4.129 -1.262 -14.665 1.00 93.62 81 CYS A CA 1
ATOM 660 C C . CYS A 1 81 ? -3.929 0.252 -14.516 1.00 93.62 81 CYS A C 1
ATOM 662 O O . CYS A 1 81 ? -2.812 0.763 -14.435 1.00 93.62 81 CYS A O 1
ATOM 664 N N . GLU A 1 82 ? -5.044 0.985 -14.426 1.00 91.12 82 GLU A N 1
ATOM 665 C CA . GLU A 1 82 ? -5.020 2.439 -14.222 1.00 91.12 82 GLU A CA 1
ATOM 666 C C . GLU A 1 82 ? -4.506 2.808 -12.821 1.00 91.12 82 GLU A C 1
ATOM 668 O O . GLU A 1 82 ? -3.778 3.788 -12.642 1.00 91.12 82 GLU A O 1
ATOM 673 N N . ARG A 1 83 ? -4.897 2.028 -11.801 1.00 88.06 83 ARG A N 1
ATOM 674 C CA . ARG A 1 83 ? -4.655 2.334 -10.386 1.00 88.06 83 ARG A CA 1
ATOM 675 C C . ARG A 1 83 ? -4.277 1.100 -9.581 1.00 88.06 83 ARG A C 1
ATOM 677 O O . ARG A 1 83 ? -4.853 0.028 -9.743 1.00 88.06 83 ARG A O 1
ATOM 684 N N . VAL A 1 84 ? -3.339 1.307 -8.661 1.00 89.44 84 VAL A N 1
ATOM 685 C CA . VAL A 1 84 ? -2.953 0.368 -7.605 1.00 89.44 84 VAL A CA 1
ATOM 686 C C . VAL A 1 84 ? -3.063 1.116 -6.283 1.00 89.44 84 VAL A C 1
ATOM 688 O O . VAL A 1 84 ? -2.615 2.256 -6.177 1.00 89.44 84 VAL A O 1
ATOM 691 N N . SER A 1 85 ? -3.655 0.483 -5.274 1.00 88.00 85 SER A N 1
ATOM 692 C CA . SER A 1 85 ? -3.726 1.017 -3.912 1.00 88.00 85 SER A CA 1
ATOM 693 C C . SER A 1 85 ? -3.247 -0.046 -2.936 1.00 88.00 85 SER A C 1
ATOM 695 O O . SER A 1 85 ? -3.682 -1.195 -3.004 1.00 88.00 85 SER A O 1
ATOM 697 N N . LEU A 1 86 ? -2.336 0.336 -2.043 1.00 88.94 86 LEU A N 1
ATOM 698 C CA . LEU A 1 86 ? -1.779 -0.560 -1.039 1.00 88.94 86 LEU A CA 1
ATOM 699 C C . LEU A 1 86 ? -2.492 -0.338 0.293 1.00 88.94 86 LEU A C 1
ATOM 701 O O . LEU A 1 86 ? -2.361 0.720 0.905 1.00 88.94 86 LEU A O 1
ATOM 705 N N . PHE A 1 87 ? -3.211 -1.358 0.752 1.00 92.25 87 PHE A N 1
ATOM 706 C CA . PHE A 1 87 ? -3.886 -1.333 2.042 1.00 92.25 87 PHE A CA 1
ATOM 707 C C . PHE A 1 87 ? -3.054 -2.036 3.113 1.00 92.25 87 PHE A C 1
ATOM 709 O O . PHE A 1 87 ? -2.550 -3.140 2.905 1.00 92.25 87 PHE A O 1
ATOM 716 N N . ALA A 1 88 ? -2.968 -1.420 4.285 1.00 92.19 88 ALA A N 1
ATOM 717 C CA . ALA A 1 88 ? -2.484 -2.039 5.506 1.00 92.19 88 ALA A CA 1
ATOM 718 C C . ALA A 1 88 ? -3.665 -2.403 6.418 1.00 92.19 88 ALA A C 1
ATOM 720 O O . ALA A 1 88 ? -4.711 -1.754 6.406 1.00 92.19 88 ALA A O 1
ATOM 721 N N . VAL A 1 89 ? -3.494 -3.454 7.222 1.00 95.44 89 VAL A N 1
ATOM 722 C CA . VAL A 1 89 ? -4.526 -3.951 8.143 1.00 95.44 89 VAL A CA 1
ATOM 723 C C . VAL A 1 89 ? -4.253 -3.439 9.559 1.00 95.44 89 VAL A C 1
ATOM 725 O O . VAL A 1 89 ? -3.235 -3.769 10.166 1.00 95.44 89 VAL A O 1
ATOM 728 N N . ASP A 1 90 ? -5.193 -2.681 10.118 1.00 96.12 90 ASP A N 1
ATOM 729 C CA . ASP A 1 90 ? -5.241 -2.280 11.525 1.00 96.12 90 ASP A CA 1
ATOM 730 C C . ASP A 1 90 ? -6.161 -3.240 12.295 1.00 96.12 90 ASP A C 1
ATOM 732 O O . ASP A 1 90 ? -7.377 -3.055 12.396 1.00 96.12 90 ASP A O 1
ATOM 736 N N . ARG A 1 91 ? -5.569 -4.302 12.853 1.00 94.75 91 ARG A N 1
ATOM 737 C CA . ARG A 1 91 ? -6.314 -5.336 13.592 1.00 94.75 91 ARG A CA 1
ATOM 738 C C . ARG A 1 91 ? -6.938 -4.816 14.885 1.00 94.75 91 ARG A C 1
ATOM 740 O O . ARG A 1 91 ? -7.983 -5.321 15.283 1.00 94.75 91 ARG A O 1
ATOM 747 N N . LYS A 1 92 ? -6.328 -3.812 15.529 1.00 96.62 92 LYS A N 1
ATOM 748 C CA . LYS A 1 92 ? -6.836 -3.247 16.790 1.00 96.62 92 LYS A CA 1
ATOM 749 C C . LYS A 1 92 ? -8.156 -2.521 16.562 1.00 96.62 92 LYS A C 1
ATOM 751 O O . LYS A 1 92 ? -9.066 -2.654 17.372 1.00 96.62 92 LYS A O 1
ATOM 756 N N . LYS A 1 93 ? -8.265 -1.791 15.450 1.00 96.56 93 LYS A N 1
ATOM 757 C CA . LYS A 1 93 ? -9.495 -1.081 15.072 1.00 96.56 93 LYS A CA 1
ATOM 758 C C . LYS A 1 93 ? -10.412 -1.881 14.146 1.00 96.56 93 LYS A C 1
ATOM 760 O O . LYS A 1 93 ? -11.498 -1.412 13.839 1.00 96.56 93 LYS A O 1
ATOM 765 N N . ARG A 1 94 ? -9.990 -3.074 13.709 1.00 96.88 94 ARG A N 1
ATOM 766 C CA . ARG A 1 94 ? -10.656 -3.875 12.668 1.00 96.88 94 ARG A CA 1
ATOM 767 C C . ARG A 1 94 ? -10.916 -3.076 11.385 1.00 96.88 94 ARG A C 1
ATOM 769 O O . ARG A 1 94 ? -12.011 -3.110 10.824 1.00 96.88 94 ARG A O 1
ATOM 776 N N . GLN A 1 95 ? -9.888 -2.379 10.915 1.00 97.88 95 GLN A N 1
ATOM 777 C CA . GLN A 1 95 ? -9.945 -1.532 9.725 1.00 97.88 95 GLN A CA 1
ATOM 778 C C . GLN A 1 95 ? -8.829 -1.877 8.743 1.00 97.88 95 GLN A C 1
ATOM 780 O O . GLN A 1 95 ? -7.758 -2.332 9.140 1.00 97.88 95 GLN A O 1
ATOM 785 N N . VAL A 1 96 ? -9.065 -1.618 7.462 1.00 96.88 96 VAL A N 1
ATOM 786 C CA . VAL A 1 96 ? -8.004 -1.466 6.463 1.00 96.88 96 VAL A CA 1
ATOM 787 C C . VAL A 1 96 ? -7.801 0.012 6.182 1.00 96.88 96 VAL A C 1
ATOM 789 O O . VAL A 1 96 ? -8.752 0.795 6.221 1.00 96.88 96 VAL A O 1
ATOM 792 N N . TYR A 1 97 ? -6.564 0.404 5.911 1.00 94.25 97 TYR A N 1
ATOM 793 C CA . TYR A 1 97 ? -6.237 1.787 5.599 1.00 94.25 97 TYR A CA 1
ATOM 794 C C . TYR A 1 97 ? -5.225 1.881 4.464 1.00 94.25 97 TYR A C 1
ATOM 796 O O . TYR A 1 97 ? -4.363 1.018 4.320 1.00 94.25 97 TYR A O 1
ATOM 804 N N . THR A 1 98 ? -5.340 2.926 3.655 1.00 89.75 98 THR A N 1
ATOM 805 C CA . THR A 1 98 ? -4.390 3.261 2.587 1.00 89.75 98 THR A CA 1
ATOM 806 C C . THR A 1 98 ? -4.014 4.726 2.721 1.00 89.75 98 THR A C 1
ATOM 808 O O . THR A 1 98 ? -4.859 5.555 3.061 1.00 89.75 98 THR A O 1
ATOM 811 N N . LYS A 1 99 ? -2.760 5.059 2.422 1.00 83.81 99 LYS A N 1
ATOM 812 C CA . LYS A 1 99 ? -2.343 6.454 2.252 1.00 83.81 99 LYS A CA 1
ATOM 813 C C . LYS A 1 99 ? -2.502 6.865 0.798 1.00 83.81 99 LYS A C 1
ATOM 815 O O . LYS A 1 99 ? -2.314 6.037 -0.097 1.00 83.81 99 LYS A O 1
ATOM 820 N N . ASN A 1 100 ? -2.857 8.124 0.563 1.00 71.31 100 ASN A N 1
ATOM 821 C CA . ASN A 1 100 ? -2.768 8.687 -0.774 1.00 71.31 100 ASN A CA 1
ATOM 822 C C . ASN A 1 100 ? -1.324 9.144 -1.005 1.00 71.31 100 ASN A C 1
ATOM 824 O O . ASN A 1 100 ? -0.872 10.114 -0.409 1.00 71.31 100 ASN A O 1
ATOM 828 N N . PHE A 1 101 ? -0.584 8.414 -1.837 1.00 65.31 101 PHE A N 1
ATOM 829 C CA . PHE A 1 101 ? 0.812 8.742 -2.139 1.00 65.31 101 PHE A CA 1
ATOM 830 C C . PHE A 1 101 ? 0.953 9.804 -3.244 1.00 65.31 101 PHE A C 1
ATOM 832 O O . PHE A 1 101 ? 2.068 10.234 -3.519 1.00 65.31 101 PHE A O 1
ATOM 839 N N . GLU A 1 102 ? -0.152 10.217 -3.881 1.00 61.81 102 GLU A N 1
ATOM 840 C CA . GLU A 1 102 ? -0.165 11.194 -4.983 1.00 61.81 102 GLU A CA 1
ATOM 841 C C . GLU A 1 102 ? -0.623 12.599 -4.545 1.00 61.81 102 GLU A C 1
ATOM 843 O O . GLU A 1 102 ? -0.332 13.573 -5.235 1.00 61.81 102 GLU A O 1
ATOM 848 N N . ASN A 1 103 ? -1.336 12.734 -3.421 1.00 57.03 103 ASN A N 1
ATOM 849 C CA . ASN A 1 103 ? -1.881 14.013 -2.958 1.00 57.03 103 ASN A CA 1
ATOM 850 C C . ASN A 1 103 ? -1.742 14.155 -1.433 1.00 57.03 103 ASN A C 1
ATOM 852 O O . ASN A 1 103 ? -2.393 13.425 -0.686 1.00 57.03 103 ASN A O 1
ATOM 856 N N . GLU A 1 104 ? -0.944 15.133 -0.991 1.00 57.72 104 GLU A N 1
ATOM 857 C CA . GLU A 1 104 ? -0.699 15.467 0.426 1.00 57.72 104 GLU A CA 1
ATOM 858 C C . GLU A 1 104 ? -1.954 15.958 1.171 1.00 57.72 104 GLU A C 1
ATOM 860 O O . GLU A 1 104 ? -1.956 16.062 2.391 1.00 57.72 104 GLU A O 1
ATOM 865 N N . GLN A 1 105 ? -3.044 16.261 0.462 1.00 53.12 105 GLN A N 1
ATOM 866 C CA . GLN A 1 105 ? -4.262 16.810 1.059 1.00 53.12 105 GLN A CA 1
ATOM 867 C C . GLN A 1 105 ? -5.180 15.746 1.689 1.00 53.12 105 GLN A C 1
ATOM 869 O O . GLN A 1 105 ? -6.084 16.087 2.452 1.00 53.12 105 GLN A O 1
ATOM 874 N N . PHE A 1 106 ? -4.963 14.460 1.390 1.00 56.00 106 PHE A N 1
ATOM 875 C CA . PHE A 1 106 ? -5.725 13.346 1.962 1.00 56.00 106 PHE A CA 1
ATOM 876 C C . PHE A 1 106 ? -4.772 12.302 2.545 1.00 56.00 106 PHE A C 1
ATOM 878 O O . PHE A 1 106 ? -4.405 11.337 1.877 1.00 56.00 106 PHE A O 1
ATOM 885 N N . ASP A 1 107 ? -4.398 12.493 3.810 1.00 74.69 107 ASP A N 1
ATOM 886 C CA . ASP A 1 107 ? -3.373 11.685 4.480 1.00 74.69 107 ASP A CA 1
ATOM 887 C C . ASP A 1 107 ? -3.692 10.183 4.527 1.00 74.69 107 ASP A C 1
ATOM 889 O O . ASP A 1 107 ? -2.786 9.348 4.446 1.00 74.69 107 ASP A O 1
ATOM 893 N N . GLU A 1 108 ? -4.969 9.810 4.677 1.00 86.25 108 GLU A N 1
ATOM 894 C CA . GLU A 1 108 ? -5.360 8.419 4.902 1.00 86.25 108 GLU A CA 1
ATOM 895 C C . GLU A 1 108 ? -6.849 8.162 4.625 1.00 86.25 108 GLU A C 1
ATOM 897 O O . GLU A 1 108 ? -7.719 8.916 5.059 1.00 86.25 108 GLU A O 1
ATOM 902 N N . ILE A 1 109 ? -7.155 7.049 3.956 1.00 90.69 109 ILE A N 1
ATOM 903 C CA . ILE A 1 109 ? -8.516 6.514 3.816 1.00 90.69 109 ILE A CA 1
ATOM 904 C C . ILE A 1 109 ? -8.614 5.263 4.683 1.00 90.69 109 ILE A C 1
ATOM 906 O O . ILE A 1 109 ? -7.766 4.376 4.577 1.00 90.69 109 ILE A O 1
ATOM 910 N N . ARG A 1 110 ? -9.664 5.169 5.506 1.00 94.44 110 ARG A N 1
ATOM 911 C CA . ARG A 1 110 ? -9.948 4.015 6.372 1.00 94.44 110 ARG A CA 1
ATOM 912 C C . ARG A 1 110 ? -11.298 3.395 6.043 1.00 94.44 110 ARG A C 1
ATOM 914 O O . ARG A 1 110 ? -12.270 4.115 5.835 1.00 94.44 110 ARG A O 1
ATOM 921 N N . LEU A 1 111 ? -11.353 2.067 6.048 1.00 95.75 111 LEU A N 1
ATOM 922 C CA . LEU A 1 111 ? -12.568 1.281 5.835 1.00 95.75 111 LEU A CA 1
ATOM 923 C C . LEU A 1 111 ? -12.658 0.169 6.882 1.00 95.75 111 LEU A C 1
ATOM 925 O O . LEU A 1 111 ? -11.654 -0.462 7.210 1.00 95.75 111 LEU A O 1
ATOM 929 N N . ASP A 1 112 ? -13.860 -0.110 7.378 1.00 97.75 112 ASP A N 1
ATOM 930 C CA . ASP A 1 112 ? -14.083 -1.232 8.292 1.00 97.75 112 ASP A CA 1
ATOM 931 C C . ASP A 1 112 ? -13.926 -2.574 7.567 1.00 97.75 112 ASP A C 1
ATOM 933 O O . ASP A 1 112 ? -14.416 -2.754 6.443 1.00 97.75 112 ASP A O 1
ATOM 937 N N . ILE A 1 113 ? -13.303 -3.546 8.244 1.00 97.62 113 ILE A N 1
ATOM 938 C CA . ILE A 1 113 ? -13.238 -4.941 7.793 1.00 97.62 113 ILE A CA 1
ATOM 939 C C . ILE A 1 113 ? -14.647 -5.528 7.878 1.00 97.62 113 ILE A C 1
ATOM 941 O O . ILE A 1 113 ? -15.146 -5.891 8.951 1.00 97.62 113 ILE A O 1
ATOM 945 N N . SER A 1 114 ? -15.325 -5.544 6.736 1.00 96.50 114 SER A N 1
ATOM 946 C CA . SER A 1 114 ? -16.715 -5.954 6.602 1.00 96.50 114 SER A CA 1
ATOM 947 C C . SER A 1 114 ? -17.021 -6.337 5.160 1.00 96.50 114 SER A C 1
ATOM 949 O O . SER A 1 114 ? -16.419 -5.814 4.227 1.00 96.50 114 SER A O 1
ATOM 951 N N . ALA A 1 115 ? -18.052 -7.158 4.967 1.00 96.56 115 ALA A N 1
ATOM 952 C CA . ALA A 1 115 ? -18.525 -7.542 3.638 1.00 96.56 115 ALA A CA 1
ATOM 953 C C . ALA A 1 115 ? -19.205 -6.411 2.840 1.00 96.56 115 ALA A C 1
ATOM 955 O O . ALA A 1 115 ? -19.665 -6.633 1.726 1.00 96.56 115 ALA A O 1
ATOM 956 N N . LYS A 1 116 ? -19.297 -5.197 3.399 1.00 96.38 116 LYS A N 1
ATOM 957 C CA . LYS A 1 116 ? -19.980 -4.053 2.773 1.00 96.38 116 LYS A CA 1
ATOM 958 C C . LYS A 1 116 ? -19.097 -3.275 1.796 1.00 96.38 116 LYS A C 1
ATOM 960 O O . LYS A 1 116 ? -19.599 -2.414 1.084 1.00 96.38 116 LYS A O 1
ATOM 965 N N . ASN A 1 117 ? -17.790 -3.526 1.793 1.00 94.25 117 ASN A N 1
ATOM 966 C CA . ASN A 1 117 ? -16.846 -2.892 0.881 1.00 94.25 117 ASN A CA 1
ATOM 967 C C . ASN A 1 117 ? -15.777 -3.905 0.453 1.00 94.25 117 ASN A C 1
ATOM 969 O O . ASN A 1 117 ? -15.460 -4.819 1.208 1.00 94.25 117 ASN A O 1
ATOM 973 N N . LEU A 1 118 ? -15.226 -3.749 -0.753 1.00 95.12 118 LEU A N 1
ATOM 974 C CA . LEU A 1 118 ? -14.341 -4.755 -1.348 1.00 95.12 118 LEU A CA 1
ATOM 975 C C . LEU A 1 118 ? -13.059 -4.970 -0.530 1.00 95.12 118 LEU A C 1
ATOM 977 O O . LEU A 1 118 ? -12.696 -6.107 -0.245 1.00 95.12 118 LEU A O 1
ATOM 981 N N . ALA A 1 119 ? -12.400 -3.886 -0.115 1.00 94.38 119 ALA A N 1
ATOM 982 C CA . ALA A 1 119 ? -11.154 -3.968 0.646 1.00 94.38 119 ALA A CA 1
ATOM 983 C C . ALA A 1 119 ? -11.369 -4.640 2.014 1.00 94.38 119 ALA A C 1
ATOM 985 O O . ALA A 1 119 ? -10.599 -5.506 2.421 1.00 94.38 119 ALA A O 1
ATOM 986 N N . GLY A 1 120 ? -12.454 -4.281 2.699 1.00 96.12 120 GLY A N 1
ATOM 987 C CA . GLY A 1 120 ? -12.857 -4.870 3.968 1.00 96.12 120 GLY A CA 1
ATOM 988 C C . GLY A 1 120 ? -13.323 -6.320 3.843 1.00 96.12 120 GLY A C 1
ATOM 989 O O . GLY A 1 120 ? -13.080 -7.090 4.765 1.00 96.12 120 GLY A O 1
ATOM 990 N N . PHE A 1 121 ? -13.948 -6.704 2.727 1.00 96.94 121 PHE A N 1
ATOM 991 C CA . PHE A 1 121 ? -14.374 -8.083 2.470 1.00 96.94 121 PHE A CA 1
ATOM 992 C C . PHE A 1 121 ? -13.173 -9.011 2.282 1.00 96.94 121 PHE A C 1
ATOM 994 O O . PHE A 1 121 ? -13.151 -10.099 2.842 1.00 96.94 121 PHE A O 1
ATOM 1001 N N . VAL A 1 122 ? -12.155 -8.563 1.541 1.00 95.19 122 VAL A N 1
ATOM 1002 C CA . VAL A 1 122 ? -10.929 -9.342 1.290 1.00 95.19 122 VAL A CA 1
ATOM 1003 C C . VAL A 1 122 ? -10.060 -9.479 2.549 1.00 95.19 122 VAL A C 1
ATOM 1005 O O . VAL A 1 122 ? -9.304 -10.438 2.671 1.00 95.19 122 VAL A O 1
ATOM 1008 N N . ALA A 1 123 ? -10.153 -8.534 3.488 1.00 93.94 123 ALA A N 1
ATOM 1009 C CA . ALA A 1 123 ? -9.346 -8.514 4.709 1.00 93.94 123 ALA A CA 1
ATOM 1010 C C . ALA A 1 123 ? -9.977 -9.227 5.925 1.00 93.94 123 ALA A C 1
ATOM 1012 O O . ALA A 1 123 ? -9.353 -9.235 6.991 1.00 93.94 123 ALA A O 1
ATOM 1013 N N . ALA A 1 124 ? -11.207 -9.739 5.796 1.00 83.94 124 ALA A N 1
ATOM 1014 C CA . ALA A 1 124 ? -11.959 -10.411 6.862 1.00 83.94 124 ALA A CA 1
ATOM 1015 C C . ALA A 1 124 ? -11.491 -11.855 7.081 1.00 83.94 124 ALA A C 1
ATOM 1017 O O . ALA A 1 124 ? -11.385 -12.236 8.270 1.00 83.94 124 ALA A O 1
#

Sequence (124 aa):
MMNSNDPELYHNLPEDHAIDSHETINNLNRRSTDKLINNNLKRGRRFSDQTRNIIDKILSSNNITQSIFSITNDLKNIFECERVSLFAVDRKKRQVYTKNFENEQFDEIRLDISAKNLAGFVAA

Secondary structure (DSSP, 8-state):
---------------------------S-HHHHHHHHHHHTTS---HHHHHHHHHHHHHT-S-HHHHHHHHHHHHHHHHT-S----PEEETTTTEEEE--SS-TT---EEEESSTTSHHHHHT-

Radius of gyration: 37.07 Å; chains: 1; bounding box: 105×33×90 Å

Foldseek 3Di:
DDDDDDDDDDDDDDDDDDDDPDDDDDDPDPVVVVVVVVVVVPPPDPLVNLVVVLVVLVVPDPDPLVSVVVNFVSVCVSVVHPGDWDWDADPVQQWIKTADSPDPVGGMDIDHLDPPDDVSPVVD

pLDDT: mean 70.66, std 22.19, range [33.66, 97.88]